Protein AF-A0A9W8P4Q1-F1 (afdb_monomer_lite)

Sequence (173 aa):
MRLTEIVRRSLGIKTDLNGNSTYRHKLEIEQQRMEKKGRFAPLVILKSLQKQLPYKSKPKLMIKQGGSGSDGKRKQNYLQKRAVVLEPEEKRAVALLQQIRALRKDQVQRRKEKKEAGKERKRKEEEKSEERKTEKEREEKKEVMRNVGMGGKRDKRESEAMEGGRRKKRKTG

Radius of gyration: 41.5 Å; chains: 1; bounding box: 122×44×105 Å

Secondary structure (DSSP, 8-state):
---HHHHHHHTTPPPP--TTTSPPPHHHHHHHHHHHTPPPPP----HHHHHHS-GGGS---PPPSSPBPTTSSB---HHHHTPPPPPHHHHHHHHHHHHHHHHHHHHHHHHHHHHHHHHHHHHHHHHHHHHHHHHHHHHHHHHHHHHHHHHHHHHHHHHHHHHTS--------

Organism: NCBI:txid2804962

pLDDT: mean 85.81, std 13.95, range [47.62, 98.25]

Foldseek 3Di:
DDDPVVVCVVVVHDDDDDPVPDDDDPVVVVVVVVVVVDDDDDDDDDPVVLVVDDPVPRDPDDDDAFDQDPVRDGHDDPVRVPDDDDDPVVVVVVVVVVVVVVVVVVVVVVVVVVVVVVVVVVVVVVVVVVVVVVVVVVVVVVVVVVVVVVVVVVVVVVVVVVVPDDPDDDDDD

Structure (mmCIF, N/CA/C/O backbone):
data_AF-A0A9W8P4Q1-F1
#
_entry.id   AF-A0A9W8P4Q1-F1
#
loop_
_atom_site.group_PDB
_atom_site.id
_atom_site.type_symbol
_atom_site.label_atom_id
_atom_site.label_alt_id
_atom_site.label_comp_id
_atom_site.label_asym_id
_atom_site.label_entity_id
_atom_site.label_seq_id
_atom_site.pdbx_PDB_ins_code
_atom_site.Cartn_x
_atom_site.Cartn_y
_atom_site.Cartn_z
_atom_site.occupancy
_atom_site.B_iso_or_equiv
_atom_site.auth_seq_id
_atom_site.auth_comp_id
_atom_site.auth_asym_id
_atom_site.auth_atom_id
_atom_site.pdbx_PDB_model_num
ATOM 1 N N . MET A 1 1 ? -32.499 -16.664 -51.588 1.00 82.94 1 MET A N 1
ATOM 2 C CA . MET A 1 1 ? -32.640 -16.679 -50.110 1.00 82.94 1 MET A CA 1
ATOM 3 C C . MET A 1 1 ? -32.795 -15.250 -49.604 1.00 82.94 1 MET A C 1
ATOM 5 O O . MET A 1 1 ? -32.169 -14.367 -50.173 1.00 82.94 1 MET A O 1
ATOM 9 N N . ARG A 1 2 ? -33.630 -15.008 -48.582 1.00 89.31 2 ARG A N 1
ATOM 10 C CA . ARG A 1 2 ? -33.735 -13.690 -47.918 1.00 89.31 2 ARG A CA 1
ATOM 11 C C . ARG A 1 2 ? -32.653 -13.560 -46.834 1.00 89.31 2 ARG A C 1
ATOM 13 O O . ARG A 1 2 ? -32.225 -14.572 -46.288 1.00 89.31 2 ARG A O 1
ATOM 20 N N . LEU A 1 3 ? -32.243 -12.332 -46.506 1.00 94.62 3 LEU A N 1
ATOM 21 C CA . LEU A 1 3 ? -31.339 -12.046 -45.382 1.00 94.62 3 LEU A CA 1
ATOM 22 C C . LEU A 1 3 ? -31.977 -12.429 -44.040 1.00 94.62 3 LEU A C 1
ATOM 24 O O . LEU A 1 3 ? -33.176 -12.238 -43.829 1.00 94.62 3 LEU A O 1
ATOM 28 N N . THR A 1 4 ? -31.154 -12.911 -43.113 1.00 91.06 4 THR A N 1
ATOM 29 C CA . THR A 1 4 ? -31.569 -13.332 -41.766 1.00 91.06 4 THR A CA 1
ATOM 30 C C . THR A 1 4 ? -32.231 -12.202 -40.981 1.00 91.06 4 THR A C 1
ATOM 32 O O . THR A 1 4 ? -33.216 -12.437 -40.286 1.00 91.06 4 THR A O 1
ATOM 35 N N . GLU A 1 5 ? -31.753 -10.967 -41.136 1.00 90.50 5 GLU A N 1
ATOM 36 C CA . GLU A 1 5 ? -32.345 -9.786 -40.499 1.00 90.50 5 GLU A CA 1
ATOM 37 C C . GLU A 1 5 ? -33.748 -9.472 -41.022 1.00 90.50 5 GLU A C 1
ATOM 39 O O . GLU A 1 5 ? -34.646 -9.175 -40.236 1.00 90.50 5 GLU A O 1
ATOM 44 N N . ILE A 1 6 ? -33.966 -9.596 -42.336 1.00 92.88 6 ILE A N 1
ATOM 45 C CA . ILE A 1 6 ? -35.279 -9.376 -42.961 1.00 92.88 6 ILE A CA 1
ATOM 46 C C . ILE A 1 6 ? -36.269 -10.433 -42.467 1.00 92.88 6 ILE A C 1
ATOM 48 O O . ILE A 1 6 ? -37.395 -10.100 -42.100 1.00 92.88 6 ILE A O 1
ATOM 52 N N . VAL A 1 7 ? -35.835 -11.696 -42.400 1.00 93.19 7 VAL A N 1
ATOM 53 C CA . VAL A 1 7 ? -36.645 -12.804 -41.874 1.00 93.19 7 VAL A CA 1
ATOM 54 C C . VAL A 1 7 ? -36.998 -12.565 -40.403 1.00 93.19 7 VAL A C 1
ATOM 56 O O . VAL A 1 7 ? -38.177 -12.596 -40.053 1.00 93.19 7 VAL A O 1
ATOM 59 N N . ARG A 1 8 ? -36.015 -12.226 -39.558 1.00 93.19 8 ARG A N 1
ATOM 60 C CA . ARG A 1 8 ? -36.229 -11.914 -38.133 1.00 93.19 8 ARG A CA 1
ATOM 61 C C . ARG A 1 8 ? -37.179 -10.739 -37.926 1.00 93.19 8 ARG A C 1
ATOM 63 O O . ARG A 1 8 ? -38.102 -10.853 -37.129 1.00 93.19 8 ARG A O 1
ATOM 70 N N . ARG A 1 9 ? -37.010 -9.649 -38.681 1.00 93.19 9 ARG A N 1
ATOM 71 C CA . ARG A 1 9 ? -37.891 -8.473 -38.616 1.00 93.19 9 ARG A CA 1
ATOM 72 C C . ARG A 1 9 ? -39.324 -8.805 -39.038 1.00 93.19 9 ARG A C 1
ATOM 74 O O . ARG A 1 9 ? -40.249 -8.357 -38.375 1.00 93.19 9 ARG A O 1
ATOM 81 N N . SER A 1 10 ? -39.507 -9.598 -40.100 1.00 93.88 10 SER A N 1
ATOM 82 C CA . SER A 1 10 ? -40.838 -10.008 -40.582 1.00 93.88 10 SER A CA 1
ATOM 83 C C . SER A 1 10 ? -41.570 -10.965 -39.636 1.00 93.88 10 SER A C 1
ATOM 85 O O . SER A 1 10 ? -42.791 -10.917 -39.555 1.00 93.88 10 SER A O 1
ATOM 87 N N . LEU A 1 11 ? -40.825 -11.803 -38.906 1.00 94.44 11 LEU A N 1
ATOM 88 C CA . LEU A 1 11 ? -41.355 -12.758 -37.927 1.00 94.44 11 LEU A CA 1
ATOM 89 C C . LEU A 1 11 ? -41.381 -12.199 -36.492 1.00 94.44 11 LEU A C 1
ATOM 91 O O . LEU A 1 11 ? -41.780 -12.908 -35.574 1.00 94.44 11 LEU A O 1
ATOM 95 N N . GLY A 1 12 ? -40.922 -10.961 -36.272 1.00 92.31 12 GLY A N 1
ATOM 96 C CA . GLY A 1 12 ? -40.850 -10.347 -34.941 1.00 92.31 12 GLY A CA 1
ATOM 97 C C . GLY A 1 12 ? -39.858 -11.013 -33.974 1.00 92.31 12 GLY A C 1
ATOM 98 O O . GLY A 1 12 ? -39.984 -10.851 -32.762 1.00 92.31 12 GLY A O 1
ATOM 99 N N . ILE A 1 13 ? -38.873 -11.762 -34.477 1.00 92.81 13 ILE A N 1
ATOM 100 C CA . ILE A 1 13 ? -37.909 -12.513 -33.657 1.00 92.81 13 ILE A CA 1
ATOM 101 C C . ILE A 1 13 ? -36.719 -11.610 -33.305 1.00 92.81 13 ILE A C 1
ATOM 103 O O . ILE A 1 13 ? -36.057 -11.063 -34.191 1.00 92.81 13 ILE A O 1
ATOM 107 N N . LYS A 1 14 ? -36.417 -11.471 -32.009 1.00 90.38 14 LYS A N 1
ATOM 108 C CA . LYS A 1 14 ? -35.262 -10.698 -31.521 1.00 90.38 14 LYS A CA 1
ATOM 109 C C . LYS A 1 14 ? -33.947 -11.431 -31.808 1.00 90.38 14 LYS A C 1
ATOM 111 O O . LYS A 1 14 ? -33.907 -12.650 -31.918 1.00 90.38 14 LYS A O 1
ATOM 116 N N . THR A 1 15 ? -32.855 -10.684 -31.941 1.00 89.94 15 THR A N 1
ATOM 117 C CA . THR A 1 15 ? -31.518 -11.274 -32.031 1.00 89.94 15 THR A CA 1
ATOM 118 C C . THR A 1 15 ? -31.075 -11.822 -30.675 1.00 89.94 15 THR A C 1
ATOM 120 O O . THR A 1 15 ? -31.059 -11.100 -29.675 1.00 89.94 15 THR A O 1
ATOM 123 N N . ASP A 1 16 ? -30.690 -13.096 -30.645 1.00 87.50 16 ASP A N 1
ATOM 124 C CA . ASP A 1 16 ? -30.147 -13.720 -29.442 1.00 87.50 16 ASP A CA 1
ATOM 125 C C . ASP A 1 16 ? -28.766 -13.131 -29.136 1.00 87.50 16 ASP A C 1
ATOM 127 O O . ASP A 1 16 ? -27.832 -13.229 -29.935 1.00 87.50 16 ASP A O 1
ATOM 131 N N . LEU A 1 17 ? -28.641 -12.494 -27.974 1.00 89.06 17 LEU A N 1
ATOM 132 C CA . LEU A 1 17 ? -27.389 -11.958 -27.453 1.00 89.06 17 LEU A CA 1
ATOM 133 C C . LEU A 1 17 ? -27.132 -12.590 -26.090 1.00 89.06 17 LEU A C 1
ATOM 135 O O . LEU A 1 17 ? -27.932 -12.452 -25.166 1.00 89.06 17 LEU A O 1
ATOM 139 N N . ASN A 1 18 ? -26.000 -13.277 -25.955 1.00 91.12 18 ASN A N 1
ATOM 140 C CA . ASN A 1 18 ? -25.579 -13.822 -24.673 1.00 91.12 18 ASN A CA 1
ATOM 141 C C . ASN A 1 18 ? -25.105 -12.678 -23.764 1.00 91.12 18 ASN A C 1
ATOM 143 O O . ASN A 1 18 ? -24.187 -11.937 -24.117 1.00 91.12 18 ASN A O 1
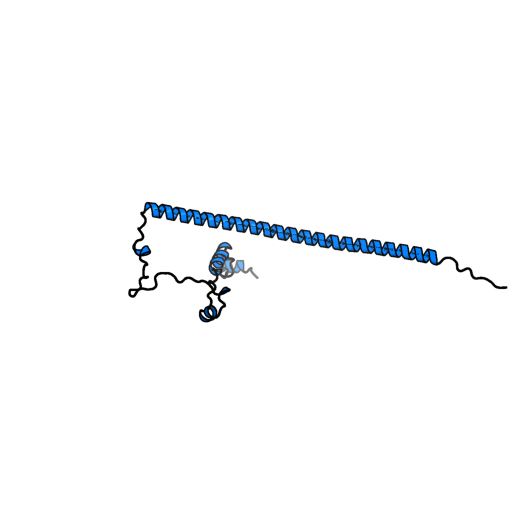ATOM 147 N N . GLY A 1 19 ? -25.691 -12.557 -22.570 1.00 85.31 19 GLY A N 1
ATOM 148 C CA . GLY A 1 19 ? -25.330 -11.516 -21.601 1.00 85.31 19 GLY A CA 1
ATOM 149 C C . GLY A 1 19 ? -23.859 -11.547 -21.167 1.00 85.31 19 GLY A C 1
ATOM 150 O O . GLY A 1 19 ? -23.309 -10.512 -20.801 1.00 85.31 19 GLY A O 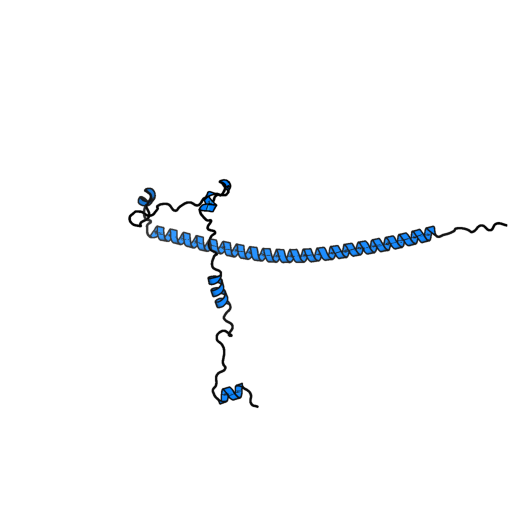1
ATOM 151 N N . ASN A 1 20 ? -23.194 -12.705 -21.264 1.00 84.38 20 ASN A N 1
ATOM 152 C CA . ASN A 1 20 ? -21.764 -12.845 -20.970 1.00 84.38 20 ASN A CA 1
ATOM 153 C C . ASN A 1 20 ? -20.847 -12.473 -22.150 1.00 84.38 20 ASN A C 1
ATOM 155 O O . ASN A 1 20 ? -19.640 -12.351 -21.956 1.00 84.38 20 ASN A O 1
ATOM 159 N N . SER A 1 21 ? -21.391 -12.307 -23.358 1.00 86.31 21 SER A N 1
ATOM 160 C CA . SER A 1 21 ? -20.623 -11.934 -24.554 1.00 86.31 21 SER A CA 1
ATOM 161 C C . SER A 1 21 ? -20.475 -10.422 -24.717 1.00 86.31 21 SER A C 1
ATOM 163 O O . SER A 1 21 ? -19.566 -9.967 -25.407 1.00 86.31 21 SER A O 1
ATOM 165 N N . THR A 1 22 ? -21.337 -9.630 -24.079 1.00 89.19 22 THR A N 1
ATOM 166 C CA . THR A 1 22 ? -21.249 -8.170 -24.119 1.00 89.19 22 THR A CA 1
ATOM 167 C C . THR A 1 22 ? -20.067 -7.691 -23.279 1.00 89.19 22 THR A C 1
ATOM 169 O O . THR A 1 22 ? -19.956 -8.023 -22.096 1.00 89.19 22 THR A O 1
ATOM 172 N N . TYR A 1 23 ? -19.188 -6.878 -23.872 1.00 87.81 23 TYR A N 1
ATOM 173 C CA . TYR A 1 23 ? -18.110 -6.236 -23.124 1.00 87.81 23 TYR A CA 1
ATOM 174 C C . TYR A 1 23 ? -18.685 -5.405 -21.977 1.00 87.81 23 TYR A C 1
ATOM 176 O O . TYR A 1 23 ? -19.517 -4.522 -22.183 1.00 87.81 23 TYR A O 1
ATOM 184 N N . ARG A 1 24 ? -18.212 -5.677 -20.761 1.00 87.38 24 ARG A N 1
ATOM 185 C CA . ARG A 1 24 ? -18.535 -4.856 -19.594 1.00 87.38 24 ARG A CA 1
ATOM 186 C C . ARG A 1 24 ? -17.664 -3.615 -19.552 1.00 87.38 24 ARG A C 1
ATOM 188 O O . ARG A 1 24 ? -16.557 -3.585 -20.095 1.00 87.38 24 ARG A O 1
ATOM 195 N N . HIS A 1 25 ? -18.153 -2.599 -18.853 1.00 88.50 25 HIS A N 1
ATOM 196 C CA . HIS A 1 25 ? -17.401 -1.373 -18.676 1.00 88.50 25 HIS A CA 1
ATOM 197 C C . HIS A 1 25 ? -16.076 -1.651 -17.950 1.00 88.50 25 HIS A C 1
ATOM 199 O O . HIS A 1 25 ? -16.035 -2.364 -16.945 1.00 88.50 25 HIS A O 1
ATOM 205 N N . LYS A 1 26 ? -14.977 -1.058 -18.433 1.00 84.94 26 LYS A N 1
ATOM 206 C CA . LYS A 1 26 ? -13.629 -1.293 -17.889 1.00 84.94 26 LYS A CA 1
ATOM 207 C C . LYS A 1 26 ? -13.552 -1.033 -16.380 1.00 84.94 26 LYS A C 1
ATOM 209 O O . LYS A 1 26 ? -12.929 -1.816 -15.670 1.00 84.94 26 LYS A O 1
ATOM 214 N N . LEU A 1 27 ? -14.224 0.016 -15.892 1.00 82.06 27 LEU A N 1
ATOM 215 C CA . LEU A 1 27 ? -14.252 0.337 -14.459 1.00 82.06 27 LEU A CA 1
ATOM 216 C C . LEU A 1 27 ? -14.911 -0.765 -13.620 1.00 82.06 27 LEU A C 1
ATOM 218 O O . LEU A 1 27 ? -14.438 -1.035 -12.525 1.00 82.06 27 LEU A O 1
ATOM 222 N N . GLU A 1 28 ? -15.955 -1.426 -14.127 1.00 83.38 28 GLU A N 1
ATOM 223 C CA . GLU A 1 28 ? -16.637 -2.513 -13.409 1.00 83.38 28 GLU A CA 1
ATOM 224 C C . GLU A 1 28 ? -15.707 -3.728 -13.270 1.00 83.38 28 GLU A C 1
ATOM 226 O O . GLU A 1 28 ? -15.553 -4.295 -12.189 1.00 83.38 28 GLU A O 1
ATOM 231 N N . ILE A 1 29 ? -15.005 -4.079 -14.352 1.00 83.38 29 ILE A N 1
ATOM 232 C CA . ILE A 1 29 ? -14.016 -5.164 -14.355 1.00 83.38 29 ILE A CA 1
ATOM 233 C C . ILE A 1 29 ? -12.850 -4.834 -13.414 1.00 83.38 29 ILE A C 1
ATOM 235 O O . ILE A 1 29 ? -12.370 -5.707 -12.690 1.00 83.38 29 ILE A O 1
ATOM 239 N N . GLU A 1 30 ? -12.368 -3.590 -13.422 1.00 81.56 30 GLU A N 1
ATOM 240 C CA . GLU A 1 30 ? -11.282 -3.147 -12.547 1.00 81.56 30 GLU A CA 1
ATOM 241 C C . GLU A 1 30 ? -11.701 -3.127 -11.077 1.00 81.56 30 GLU A C 1
ATOM 243 O O . GLU A 1 30 ? -10.944 -3.628 -10.254 1.00 81.56 30 GLU A O 1
ATOM 248 N N . GLN A 1 31 ? -12.900 -2.650 -10.739 1.00 78.19 31 GLN A N 1
ATOM 249 C CA . GLN A 1 31 ? -13.431 -2.697 -9.372 1.00 78.19 31 GLN A CA 1
ATOM 250 C C . GLN A 1 31 ? -13.535 -4.137 -8.867 1.00 78.19 31 GLN A C 1
ATOM 252 O O . GLN A 1 31 ? -12.931 -4.469 -7.847 1.00 78.19 31 GLN A O 1
ATOM 257 N N . GLN A 1 32 ? -14.160 -5.027 -9.645 1.00 77.44 32 GLN A N 1
ATOM 258 C CA . GLN A 1 32 ? -14.239 -6.452 -9.311 1.00 77.44 32 GLN A CA 1
ATOM 259 C C . GLN A 1 32 ? -12.848 -7.086 -9.169 1.00 77.44 32 GLN A C 1
ATOM 261 O O . GLN A 1 32 ? -12.630 -7.945 -8.316 1.00 77.44 32 GLN A O 1
ATOM 266 N N . ARG A 1 33 ? -11.874 -6.685 -9.998 1.00 75.12 33 ARG A N 1
ATOM 267 C CA . ARG A 1 33 ? -10.486 -7.154 -9.879 1.00 75.12 33 ARG A CA 1
ATOM 268 C C . ARG A 1 33 ? -9.785 -6.586 -8.656 1.00 75.12 33 ARG A C 1
ATOM 270 O O . ARG A 1 33 ? -8.981 -7.306 -8.087 1.00 75.12 33 ARG A O 1
ATOM 277 N N . MET A 1 34 ? -10.029 -5.341 -8.266 1.00 69.38 34 MET A N 1
ATOM 278 C CA . MET A 1 34 ? -9.406 -4.720 -7.093 1.00 69.38 34 MET A CA 1
ATOM 279 C C . MET A 1 34 ? -9.954 -5.312 -5.795 1.00 69.38 34 MET A C 1
ATOM 281 O O . MET A 1 34 ? -9.178 -5.586 -4.884 1.00 69.38 34 MET A O 1
ATOM 285 N N . GLU A 1 35 ? -11.255 -5.598 -5.746 1.00 67.00 35 GLU A N 1
ATOM 286 C CA . GLU A 1 35 ? -11.877 -6.358 -4.657 1.00 67.00 35 GLU A CA 1
ATOM 287 C C . GLU A 1 35 ? -11.274 -7.767 -4.542 1.00 67.00 35 GLU A C 1
ATOM 289 O O . GLU A 1 35 ? -10.946 -8.219 -3.446 1.00 67.00 35 GLU A O 1
ATOM 294 N N . LYS A 1 36 ? -11.054 -8.440 -5.682 1.00 64.69 36 LYS A N 1
ATOM 295 C CA . LYS A 1 36 ? -10.462 -9.790 -5.743 1.00 64.69 36 LYS A CA 1
ATOM 296 C C . LYS A 1 36 ? -8.949 -9.817 -5.512 1.00 64.69 36 LYS A C 1
ATOM 298 O O . LYS A 1 36 ? -8.451 -10.754 -4.899 1.00 64.69 36 LYS A O 1
ATOM 303 N N . LYS A 1 37 ? -8.208 -8.789 -5.939 1.00 60.94 37 LYS A N 1
ATOM 304 C CA . LYS A 1 37 ? -6.782 -8.556 -5.624 1.00 60.94 37 LYS A CA 1
ATOM 305 C C . LYS A 1 37 ? -6.611 -8.050 -4.186 1.00 60.94 37 LYS A C 1
ATOM 307 O O . LYS A 1 37 ? -5.751 -7.211 -3.913 1.00 60.94 37 LYS A O 1
ATOM 312 N N . GLY A 1 38 ? -7.455 -8.539 -3.279 1.00 68.62 38 GLY A N 1
ATOM 313 C CA . GLY A 1 38 ? -7.421 -8.219 -1.866 1.00 68.62 38 GLY A CA 1
ATOM 314 C C . GLY A 1 38 ? -6.015 -8.380 -1.296 1.00 68.62 38 GLY A C 1
ATOM 315 O O . GLY A 1 38 ? -5.163 -9.098 -1.823 1.00 68.62 38 GLY A O 1
ATOM 316 N N . ARG A 1 39 ? -5.754 -7.667 -0.203 1.00 80.50 39 ARG A N 1
ATOM 317 C CA . ARG A 1 39 ? -4.466 -7.747 0.491 1.00 80.50 39 ARG A CA 1
ATOM 318 C C . ARG A 1 39 ? -4.206 -9.206 0.860 1.00 80.50 39 ARG A C 1
ATOM 320 O O . ARG A 1 39 ? -5.075 -9.844 1.453 1.00 80.50 39 ARG A O 1
ATOM 327 N N . PHE A 1 40 ? -3.020 -9.712 0.534 1.00 87.94 40 PHE A N 1
ATOM 328 C CA . PHE A 1 40 ? -2.618 -11.043 0.976 1.00 87.94 40 PHE A CA 1
ATOM 329 C C . PHE A 1 40 ? -2.682 -11.129 2.501 1.00 87.94 40 PHE A C 1
ATOM 331 O O . PHE A 1 40 ? -2.399 -10.151 3.205 1.00 87.94 40 PHE A O 1
ATOM 338 N N . ALA A 1 41 ? -3.059 -12.303 3.006 1.00 90.38 41 ALA A N 1
ATOM 339 C CA . ALA A 1 41 ? -3.007 -12.567 4.433 1.00 90.38 41 ALA A CA 1
ATOM 340 C C . ALA A 1 41 ? -1.575 -12.319 4.952 1.00 90.38 41 ALA A C 1
ATOM 342 O O . ALA A 1 41 ? -0.604 -12.619 4.249 1.00 90.38 41 ALA A O 1
ATOM 343 N N . PRO A 1 42 ? -1.416 -11.755 6.161 1.00 90.94 42 PRO A N 1
ATOM 344 C CA . PRO A 1 42 ? -0.095 -11.574 6.743 1.00 90.94 42 PRO A CA 1
ATOM 345 C C . PRO A 1 42 ? 0.580 -12.931 6.967 1.00 90.94 42 PRO A C 1
ATOM 347 O O . PRO A 1 42 ? -0.083 -13.935 7.227 1.00 90.94 42 PRO A O 1
ATOM 350 N N . LEU A 1 43 ? 1.912 -12.953 6.919 1.00 92.56 43 LEU A N 1
ATOM 351 C CA . LEU A 1 43 ? 2.684 -14.161 7.193 1.00 92.56 43 LEU A CA 1
ATOM 352 C C . LEU A 1 43 ? 2.536 -14.568 8.668 1.00 92.56 43 LEU A C 1
ATOM 354 O O . LEU A 1 43 ? 2.999 -13.858 9.563 1.00 92.56 43 LEU A O 1
ATOM 358 N N . VAL A 1 44 ? 1.923 -15.726 8.917 1.00 93.12 44 VAL A N 1
ATOM 359 C CA . VAL A 1 44 ? 1.786 -16.317 10.255 1.00 93.12 44 VAL A CA 1
ATOM 360 C C . VAL A 1 44 ? 2.693 -17.536 10.354 1.00 93.12 44 VAL A C 1
ATOM 362 O O . VAL A 1 44 ? 2.473 -18.549 9.698 1.00 93.12 44 VAL A O 1
ATOM 365 N N . ILE A 1 45 ? 3.722 -17.436 11.192 1.00 92.88 45 ILE A N 1
ATOM 366 C CA . ILE A 1 45 ? 4.659 -18.533 11.440 1.00 92.88 45 ILE A CA 1
ATOM 367 C C . ILE A 1 45 ? 4.063 -19.462 12.501 1.00 92.88 45 ILE A C 1
ATOM 369 O O . ILE A 1 45 ? 3.553 -19.006 13.528 1.00 92.88 45 ILE A O 1
ATOM 373 N N . LEU A 1 46 ? 4.149 -20.774 12.273 1.00 95.50 46 LEU A N 1
ATOM 374 C CA . LEU A 1 46 ? 3.713 -21.775 13.245 1.00 95.50 46 LEU A CA 1
ATOM 375 C C . LEU A 1 46 ? 4.492 -21.641 14.562 1.00 95.50 46 LEU A C 1
ATOM 377 O O . LEU A 1 46 ? 5.706 -21.434 14.575 1.00 95.50 46 LEU A O 1
ATOM 381 N N . LYS A 1 47 ? 3.799 -21.814 15.693 1.00 92.94 47 LYS A N 1
ATOM 382 C CA . LYS A 1 47 ? 4.389 -21.644 17.034 1.00 92.94 47 LYS A CA 1
ATOM 383 C C . LYS A 1 47 ? 5.527 -22.629 17.319 1.00 92.94 47 LYS A C 1
ATOM 385 O O . LYS A 1 47 ? 6.440 -22.285 18.064 1.00 92.94 47 LYS A O 1
ATOM 390 N N . SER A 1 48 ? 5.470 -23.840 16.760 1.00 95.38 4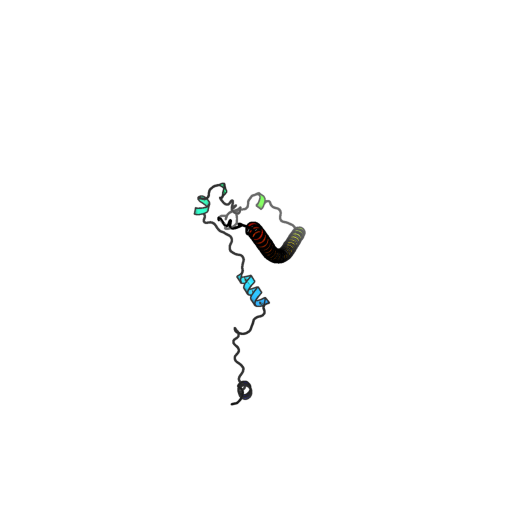8 SER A N 1
ATOM 391 C CA . SER A 1 48 ? 6.538 -24.845 16.859 1.00 95.38 48 SER A CA 1
ATOM 392 C C . SER A 1 48 ? 7.824 -24.340 16.206 1.00 95.38 48 SER A C 1
ATOM 394 O O . SER A 1 48 ? 8.854 -24.251 16.871 1.00 95.38 48 SER A O 1
ATOM 396 N N . LEU A 1 49 ? 7.724 -23.886 14.956 1.00 94.75 49 LEU A N 1
ATOM 397 C CA . LEU A 1 49 ? 8.832 -23.307 14.199 1.00 94.75 49 LEU A CA 1
ATOM 398 C C . LEU A 1 49 ? 9.377 -22.055 14.898 1.00 94.75 49 LEU A C 1
ATOM 400 O O . LEU A 1 49 ? 10.577 -21.931 15.115 1.00 94.75 49 LEU A O 1
ATOM 404 N N . GLN A 1 50 ? 8.494 -21.160 15.354 1.00 94.56 50 GLN A N 1
ATOM 405 C CA . GLN A 1 50 ? 8.889 -19.936 16.057 1.00 94.56 50 GLN A CA 1
ATOM 406 C C . GLN A 1 50 ? 9.713 -20.209 17.329 1.00 94.56 50 GLN A C 1
ATOM 408 O O . GLN A 1 50 ? 10.555 -19.393 17.708 1.00 94.56 50 GLN A O 1
ATOM 413 N N . LYS A 1 51 ? 9.465 -21.331 18.018 1.00 93.31 51 LYS A N 1
ATOM 414 C CA . LYS A 1 51 ? 10.220 -21.727 19.216 1.00 93.31 51 LYS A CA 1
ATOM 415 C C . LYS A 1 51 ? 11.618 -22.244 18.881 1.00 93.31 51 LYS A C 1
ATOM 417 O O . LYS A 1 51 ? 12.526 -21.968 19.655 1.00 93.31 51 LYS A O 1
ATOM 422 N N . GLN A 1 52 ? 11.765 -22.954 17.764 1.00 95.75 52 GLN A N 1
ATOM 423 C CA . GLN A 1 52 ? 13.029 -23.544 17.310 1.00 95.75 52 GLN A CA 1
ATOM 424 C C . GLN A 1 52 ? 13.976 -22.524 16.657 1.00 95.75 52 GLN A C 1
ATOM 426 O O . GLN A 1 52 ? 15.175 -22.773 16.570 1.00 95.75 52 GLN A O 1
ATOM 431 N N . LEU A 1 53 ? 13.459 -21.373 16.208 1.00 94.94 53 LEU A N 1
ATOM 432 C CA . LEU A 1 53 ? 14.277 -20.321 15.601 1.00 94.94 53 LEU A CA 1
ATOM 433 C C . LEU A 1 53 ? 15.343 -19.770 16.571 1.00 94.94 53 LEU A C 1
ATOM 435 O O . LEU A 1 53 ? 15.035 -19.508 17.740 1.00 94.94 53 LEU A O 1
ATOM 439 N N . PRO A 1 54 ? 16.568 -19.488 16.086 1.00 97.19 54 PRO A N 1
ATOM 440 C CA . PRO A 1 54 ? 17.616 -18.890 16.903 1.00 97.19 54 PRO A CA 1
ATOM 441 C C . PRO A 1 54 ? 17.229 -17.479 17.361 1.00 97.19 54 PRO A C 1
ATOM 443 O O . PRO A 1 54 ? 16.539 -16.748 16.642 1.00 97.19 54 PRO A O 1
ATOM 446 N N . TYR A 1 55 ? 17.729 -17.071 18.536 1.00 94.44 55 TYR A N 1
ATOM 447 C CA . TYR A 1 55 ? 17.327 -15.844 19.246 1.00 94.44 55 TYR A CA 1
ATOM 448 C C . TYR A 1 55 ? 17.276 -14.597 18.352 1.00 94.44 55 TYR A C 1
ATOM 450 O O . TYR A 1 55 ? 16.289 -13.864 18.366 1.00 94.44 55 TYR A O 1
ATOM 458 N N . LYS A 1 56 ? 18.303 -14.392 17.516 1.00 96.06 56 LYS A N 1
ATOM 459 C CA . LYS A 1 56 ? 18.409 -13.241 16.603 1.00 96.06 56 LYS A CA 1
ATOM 460 C C . LYS A 1 56 ? 17.277 -13.176 15.568 1.00 96.06 56 LYS A C 1
ATOM 462 O O . LYS A 1 56 ? 16.847 -12.087 15.208 1.00 96.06 56 LYS A O 1
ATOM 467 N N . SER A 1 57 ? 16.810 -14.329 15.094 1.00 94.88 57 SER A N 1
ATOM 468 C CA . SER A 1 57 ? 15.784 -14.442 14.044 1.00 94.88 57 SER A CA 1
ATOM 469 C C . SER A 1 57 ? 14.357 -14.571 14.584 1.00 94.88 57 SER A C 1
ATOM 471 O O . SER A 1 57 ? 13.391 -14.472 13.828 1.00 94.88 57 SER A O 1
ATOM 473 N N . LYS A 1 58 ? 14.202 -14.803 15.892 1.00 93.94 58 LYS A N 1
ATOM 474 C CA . LYS A 1 58 ? 12.901 -15.044 16.510 1.00 93.94 58 LYS A CA 1
ATOM 475 C C . LYS A 1 58 ? 12.039 -13.772 16.459 1.00 93.94 58 LYS A C 1
ATOM 477 O O . LYS A 1 58 ? 12.463 -12.725 16.957 1.00 93.94 58 LYS A O 1
ATOM 482 N N . PRO A 1 59 ? 10.812 -13.831 15.910 1.00 93.81 59 PRO A N 1
ATOM 483 C CA . PRO A 1 59 ? 9.978 -12.645 15.773 1.00 93.81 59 PRO A CA 1
ATOM 484 C C . PRO A 1 59 ? 9.475 -12.167 17.142 1.00 93.81 59 PRO A C 1
ATOM 486 O O . PRO A 1 59 ? 8.945 -12.946 17.941 1.00 93.81 59 PRO A O 1
ATOM 489 N N . LYS A 1 60 ? 9.619 -10.861 17.394 1.00 92.25 60 LYS A N 1
ATOM 490 C CA . LYS A 1 60 ? 9.256 -10.178 18.648 1.00 92.25 60 LYS A CA 1
ATOM 491 C C . LYS A 1 60 ? 7.795 -9.723 18.631 1.00 92.25 60 LYS A C 1
ATOM 493 O O . LYS A 1 60 ? 7.495 -8.533 18.653 1.00 92.25 60 LYS A O 1
ATOM 498 N N . LEU A 1 61 ? 6.876 -10.680 18.537 1.00 89.75 61 LEU A N 1
ATOM 499 C CA . LEU A 1 61 ? 5.442 -10.394 18.533 1.00 89.75 61 LEU A CA 1
ATOM 500 C C . LEU A 1 61 ? 4.952 -10.159 19.967 1.00 89.75 61 LEU A C 1
ATOM 502 O O . LEU A 1 61 ? 4.992 -11.067 20.796 1.00 89.75 61 LEU A O 1
ATOM 506 N N . MET A 1 62 ? 4.484 -8.945 20.257 1.00 88.12 62 MET A N 1
ATOM 507 C CA . MET A 1 62 ? 3.870 -8.628 21.546 1.00 88.12 62 MET A CA 1
ATOM 508 C C . MET A 1 62 ? 2.435 -9.152 21.594 1.00 88.12 62 MET A C 1
ATOM 510 O O . MET A 1 62 ? 1.647 -8.943 20.671 1.00 88.12 62 MET A O 1
ATOM 514 N N . ILE A 1 63 ? 2.080 -9.809 22.697 1.00 84.81 63 ILE A N 1
ATOM 515 C CA . ILE A 1 63 ? 0.699 -10.212 22.958 1.00 84.81 63 ILE A CA 1
ATOM 516 C C . ILE A 1 63 ? -0.085 -8.965 23.373 1.00 84.81 63 ILE A C 1
ATOM 518 O O . ILE A 1 63 ? 0.404 -8.130 24.138 1.00 84.81 63 ILE A O 1
ATOM 522 N N . LYS A 1 64 ? -1.315 -8.832 22.873 1.00 84.75 64 LYS A N 1
ATOM 523 C CA . LYS A 1 64 ? -2.218 -7.753 23.275 1.00 84.75 64 LYS A CA 1
ATOM 524 C C . LYS A 1 64 ? -2.429 -7.781 24.792 1.00 84.75 64 LYS A C 1
ATOM 526 O O . LYS A 1 64 ? -2.827 -8.804 25.344 1.00 84.75 64 LYS A O 1
ATOM 531 N N . GLN A 1 65 ? -2.185 -6.651 25.449 1.00 83.69 65 GLN A N 1
ATOM 532 C CA . GLN A 1 65 ? -2.362 -6.518 26.893 1.00 83.69 65 GLN A CA 1
ATOM 533 C C . GLN A 1 65 ? -3.843 -6.641 27.288 1.00 83.69 65 GLN A C 1
ATOM 535 O O . GLN A 1 65 ? -4.729 -6.176 26.566 1.00 83.69 65 GLN A O 1
ATOM 540 N N . GLY A 1 66 ? -4.090 -7.261 28.447 1.00 72.00 66 GLY A N 1
ATOM 541 C CA . GLY A 1 66 ? -5.419 -7.379 29.048 1.00 72.00 66 GLY A CA 1
ATOM 542 C C . GLY A 1 66 ? -6.247 -8.565 28.558 1.00 72.00 66 GLY A C 1
ATOM 543 O O . GLY A 1 66 ? -7.316 -8.361 27.992 1.00 72.00 66 GLY A O 1
ATOM 544 N N . GLY A 1 67 ? -5.753 -9.797 28.758 1.00 73.19 67 GLY A N 1
ATOM 545 C CA . GLY A 1 67 ? -6.420 -11.050 28.356 1.00 73.19 67 GLY A CA 1
ATOM 546 C C . GLY A 1 67 ? -7.895 -11.162 28.784 1.00 73.19 67 GLY A C 1
ATOM 547 O O . GLY A 1 67 ? -8.402 -10.318 29.522 1.00 73.19 67 GLY A O 1
ATOM 548 N N . SER A 1 68 ? -8.610 -12.194 28.325 1.00 69.25 68 SER A N 1
ATOM 549 C CA . SER A 1 68 ? -10.014 -12.396 28.710 1.00 69.25 68 SER A CA 1
ATOM 550 C C . SER A 1 68 ? -10.132 -12.587 30.225 1.00 69.25 68 SER A C 1
ATOM 552 O O . SER A 1 68 ? -9.507 -13.470 30.813 1.00 69.25 68 SER A O 1
ATOM 554 N N . GLY A 1 69 ? -10.894 -11.714 30.873 1.00 68.19 69 GLY A N 1
ATOM 555 C CA . GLY A 1 69 ? -11.392 -11.925 32.224 1.00 68.19 69 GLY A CA 1
ATOM 556 C C . GLY A 1 69 ? -12.383 -13.086 32.258 1.00 68.19 69 GLY A C 1
ATOM 557 O O . GLY A 1 69 ? -12.840 -13.538 31.208 1.00 68.19 69 GLY A O 1
ATOM 558 N N . SER A 1 70 ? -12.712 -13.543 33.467 1.00 68.75 70 SER A N 1
ATOM 559 C CA . SER A 1 70 ? -13.763 -14.542 33.716 1.00 68.75 70 SER A CA 1
ATOM 560 C C . SER A 1 70 ? -15.077 -14.175 33.023 1.00 68.75 70 SER A C 1
ATOM 562 O O . SER A 1 70 ? -15.740 -15.033 32.460 1.00 68.75 70 SER A O 1
ATOM 564 N N . ASP A 1 71 ? -15.385 -12.879 32.968 1.00 74.38 71 ASP A N 1
ATOM 565 C CA . ASP A 1 71 ? -16.662 -12.344 32.484 1.00 74.38 71 ASP A CA 1
ATOM 566 C C . ASP A 1 71 ? -16.650 -12.056 30.968 1.00 74.38 71 ASP A C 1
ATOM 568 O O . ASP A 1 71 ? -17.418 -11.237 30.465 1.00 74.38 71 ASP A O 1
ATOM 572 N N . GLY A 1 72 ? -15.681 -12.613 30.229 1.00 72.75 72 GLY A N 1
ATOM 573 C CA . GLY A 1 72 ? -15.479 -12.374 28.791 1.00 72.75 72 GLY A CA 1
ATOM 574 C C . GLY A 1 72 ? -14.915 -10.989 28.431 1.00 72.75 72 GLY A C 1
ATOM 575 O O . GLY A 1 72 ? -14.474 -10.766 27.301 1.00 72.75 72 GLY A O 1
ATOM 576 N N . LYS A 1 73 ? -14.855 -10.050 29.383 1.00 76.56 73 LYS A N 1
ATOM 577 C CA . LYS A 1 73 ? -14.284 -8.705 29.194 1.00 76.56 73 LYS A CA 1
ATOM 578 C C . LYS A 1 73 ? -12.762 -8.722 29.329 1.00 76.56 73 LYS A C 1
ATOM 580 O O . LYS A 1 73 ? -12.208 -9.434 30.157 1.00 76.56 73 LYS A O 1
ATOM 585 N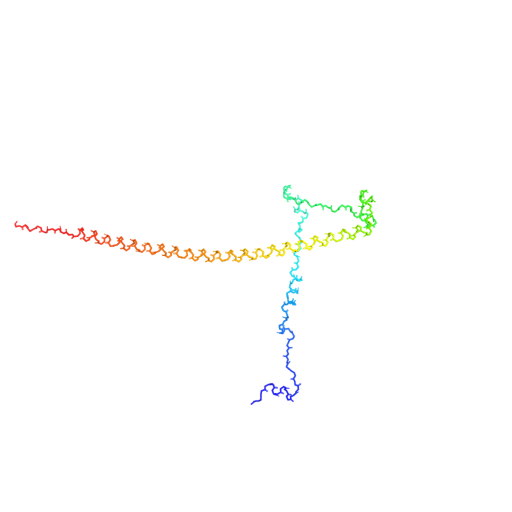 N . ARG A 1 74 ? -12.057 -7.901 28.546 1.00 80.44 74 ARG A N 1
ATOM 586 C CA . ARG A 1 74 ? -10.592 -7.753 28.651 1.00 80.44 74 ARG A CA 1
ATOM 587 C C . ARG A 1 74 ? -10.189 -7.187 30.013 1.00 80.44 74 ARG A C 1
ATOM 589 O O . ARG A 1 74 ? -10.698 -6.132 30.397 1.00 80.44 74 ARG A O 1
ATOM 596 N N . LYS A 1 75 ? -9.241 -7.836 30.697 1.00 83.69 75 LYS A N 1
ATOM 597 C CA . LYS A 1 75 ? -8.671 -7.357 31.967 1.00 83.69 75 LYS A CA 1
ATOM 598 C C . LYS A 1 75 ? -7.976 -6.010 31.743 1.00 83.69 75 LYS A C 1
ATOM 600 O O . LYS A 1 75 ? -6.979 -5.945 31.036 1.00 83.69 75 LYS A O 1
ATOM 605 N N . GLN A 1 76 ? -8.499 -4.937 32.330 1.00 85.81 76 GLN A N 1
ATOM 606 C CA . GLN A 1 76 ? -7.916 -3.597 32.192 1.00 85.81 76 GLN A CA 1
ATOM 607 C C . GLN A 1 76 ? -6.785 -3.386 33.204 1.00 85.81 76 GLN A C 1
ATOM 609 O O . GLN A 1 76 ? -6.951 -3.688 34.389 1.00 85.81 76 GLN A O 1
ATOM 614 N N . ASN A 1 77 ? -5.659 -2.832 32.751 1.00 88.44 77 ASN A N 1
ATOM 615 C CA . ASN A 1 77 ? -4.584 -2.361 33.623 1.00 88.44 77 ASN A CA 1
ATOM 616 C C . ASN A 1 77 ? -5.063 -1.154 34.454 1.00 88.44 77 ASN A C 1
ATOM 618 O O . ASN A 1 77 ? -5.960 -0.418 34.046 1.00 88.44 77 ASN A O 1
ATOM 622 N N . TYR A 1 78 ? -4.445 -0.916 35.606 1.00 90.69 78 TYR A N 1
ATOM 623 C CA . TYR A 1 78 ? -4.760 0.196 36.496 1.00 90.69 78 TYR A CA 1
ATOM 624 C C . TYR A 1 78 ? -4.723 1.557 35.789 1.00 90.69 78 TYR A C 1
ATOM 626 O O . TYR A 1 78 ? -5.659 2.343 35.914 1.00 90.69 78 TYR A O 1
ATOM 634 N N . LEU A 1 79 ? -3.702 1.789 34.959 1.00 91.50 79 LEU A N 1
ATOM 635 C CA . LEU A 1 79 ? -3.591 3.011 34.155 1.00 91.50 79 LEU A CA 1
ATOM 636 C C . LEU A 1 79 ? -4.737 3.163 33.143 1.00 91.50 79 LEU A C 1
ATOM 638 O O . LEU A 1 79 ? -5.168 4.276 32.878 1.00 91.50 79 LEU A O 1
ATOM 642 N N . GLN A 1 80 ? -5.266 2.057 32.607 1.00 90.31 80 GLN A N 1
ATOM 643 C CA . GLN A 1 80 ? -6.410 2.091 31.687 1.00 90.31 80 GLN A CA 1
ATOM 644 C C . GLN A 1 80 ? -7.709 2.414 32.428 1.00 90.31 80 GLN A C 1
ATOM 646 O O . GLN A 1 80 ? -8.524 3.172 31.918 1.00 90.31 80 GLN A O 1
ATOM 651 N N . LYS A 1 81 ? -7.888 1.875 33.642 1.00 89.44 81 LYS A N 1
ATOM 652 C CA . LYS A 1 81 ? -9.051 2.179 34.493 1.00 89.44 81 LYS A CA 1
ATOM 653 C C . LYS A 1 81 ? -9.090 3.646 34.924 1.00 89.44 81 LYS A C 1
ATOM 655 O O . LYS A 1 81 ? -10.169 4.190 35.105 1.00 89.44 81 LYS A O 1
ATOM 660 N N . ARG A 1 82 ? -7.917 4.257 35.112 1.00 93.06 82 ARG A N 1
ATOM 661 C CA . ARG A 1 82 ? -7.759 5.655 35.538 1.00 93.06 82 ARG A CA 1
ATOM 662 C C . ARG A 1 82 ? -7.669 6.656 34.388 1.00 93.06 82 ARG A C 1
ATOM 664 O O . ARG A 1 82 ? -7.505 7.844 34.644 1.00 93.06 82 ARG A O 1
ATOM 671 N N . ALA A 1 83 ? -7.735 6.200 33.141 1.00 93.06 83 ALA A N 1
ATOM 672 C CA . ALA A 1 83 ? -7.714 7.102 32.002 1.00 93.06 83 ALA A CA 1
ATOM 673 C C . ALA A 1 83 ? -8.985 7.966 31.992 1.00 93.06 83 ALA A C 1
ATOM 675 O O . ALA A 1 83 ? -10.096 7.450 32.112 1.00 93.06 83 ALA A O 1
ATOM 676 N N . VAL A 1 84 ? -8.810 9.277 31.838 1.00 93.44 84 VAL A N 1
ATOM 677 C CA . VAL A 1 84 ? -9.915 10.239 31.761 1.00 93.44 84 VAL A CA 1
ATOM 678 C C . VAL A 1 84 ? -10.549 10.177 30.370 1.00 93.44 84 VAL A C 1
ATOM 680 O O . VAL A 1 84 ? -9.861 10.000 29.362 1.00 93.44 84 VAL A O 1
ATOM 683 N N . VAL A 1 85 ? -11.877 10.282 30.314 1.00 93.19 85 VAL A N 1
ATOM 684 C CA . VAL A 1 85 ? -12.628 10.274 29.054 1.00 93.19 85 VAL A CA 1
ATOM 685 C C . VAL A 1 85 ? -12.555 11.655 28.412 1.00 93.19 85 VAL A C 1
ATOM 687 O O . VAL A 1 85 ? -12.852 12.645 29.065 1.00 93.19 85 VAL A O 1
ATOM 690 N N . LEU A 1 86 ? -12.214 11.694 27.122 1.00 95.12 86 LEU A N 1
ATOM 691 C CA . LEU A 1 86 ? -12.158 12.938 26.352 1.00 95.12 86 LEU A CA 1
ATOM 692 C C . LEU A 1 86 ? -13.531 13.603 26.224 1.00 95.12 86 LEU A C 1
ATOM 694 O O . LEU A 1 86 ? -14.550 12.930 25.988 1.00 95.12 86 LEU A O 1
ATOM 698 N N . GLU A 1 87 ? -13.515 14.928 26.262 1.00 96.00 87 GLU A N 1
ATOM 699 C CA . GLU A 1 87 ? -14.673 15.776 26.009 1.00 96.00 87 GLU A CA 1
ATOM 700 C C . GLU A 1 87 ? -15.085 15.751 24.521 1.00 96.00 87 GLU A C 1
ATOM 702 O O . GLU A 1 87 ? -14.309 15.345 23.645 1.00 96.00 87 GLU A O 1
ATOM 707 N N . PRO A 1 88 ? -16.337 16.115 24.181 1.00 96.62 88 PRO A N 1
ATOM 708 C CA . PRO A 1 88 ? -16.821 16.048 22.801 1.00 96.62 88 PRO A CA 1
ATOM 709 C C . PRO A 1 88 ? -16.028 16.934 21.827 1.00 96.62 88 PRO A C 1
ATOM 711 O O . PRO A 1 88 ? -15.835 16.537 20.676 1.00 96.62 88 PRO A O 1
ATOM 714 N N . GLU A 1 89 ? -15.545 18.096 22.264 1.00 96.12 89 GLU A N 1
ATOM 715 C CA . GLU A 1 89 ? -14.747 19.002 21.428 1.00 96.12 89 GLU A CA 1
ATOM 716 C C . GLU A 1 89 ? -13.369 18.413 21.112 1.00 96.12 89 GLU A C 1
ATOM 718 O O . GLU A 1 89 ? -12.955 18.358 19.951 1.00 96.12 89 GLU A O 1
ATOM 723 N N . GLU A 1 90 ? -12.705 17.848 22.119 1.00 96.19 90 GLU A N 1
ATOM 724 C CA . GLU A 1 90 ? -11.418 17.170 21.967 1.00 96.19 90 GLU A CA 1
ATOM 725 C C . GLU A 1 90 ? -11.528 15.958 21.037 1.00 96.19 90 GLU A C 1
ATOM 727 O O . GLU A 1 90 ? -10.678 15.745 20.167 1.00 96.19 90 GLU A O 1
ATOM 732 N N . LYS A 1 91 ? -12.613 15.179 21.153 1.00 96.44 91 LYS A N 1
ATOM 733 C CA . LYS A 1 91 ? -12.889 14.056 20.241 1.00 96.44 91 LYS A CA 1
ATOM 734 C C . LYS A 1 91 ? -12.994 14.521 18.791 1.00 96.44 91 LYS A C 1
ATOM 736 O O . LYS A 1 91 ? -12.435 13.865 17.908 1.00 96.44 91 LYS A O 1
ATOM 741 N N . ARG A 1 92 ? -13.672 15.647 18.536 1.00 97.44 92 ARG A N 1
ATOM 742 C CA . ARG A 1 92 ? -13.781 16.238 17.190 1.00 97.44 92 ARG A CA 1
ATOM 743 C C . ARG A 1 92 ? -12.418 16.702 16.678 1.00 97.44 92 ARG A C 1
ATOM 745 O O . ARG A 1 92 ? -12.070 16.389 15.540 1.00 97.44 92 ARG A O 1
ATOM 752 N N . ALA A 1 93 ? -11.619 17.361 17.517 1.00 97.62 93 ALA A N 1
ATOM 753 C CA . ALA A 1 93 ? -10.271 17.799 17.157 1.00 97.62 93 ALA A CA 1
ATOM 754 C C . ALA A 1 93 ? -9.351 16.615 16.804 1.00 97.62 93 ALA A C 1
ATOM 756 O O . ALA A 1 93 ? -8.673 16.624 15.773 1.00 97.62 93 ALA A O 1
ATOM 757 N N . VAL A 1 94 ? -9.368 15.545 17.605 1.00 97.50 94 VAL A N 1
ATOM 758 C CA . VAL A 1 94 ? -8.587 14.326 17.338 1.00 97.50 94 VAL A CA 1
ATOM 759 C C . VAL A 1 94 ? -9.045 13.643 16.050 1.00 97.50 94 VAL A C 1
ATOM 761 O O . VAL A 1 94 ? -8.202 13.228 15.249 1.00 97.50 94 VAL A O 1
ATOM 764 N N . ALA A 1 95 ? -10.356 13.545 15.819 1.00 97.50 95 ALA A N 1
ATOM 765 C CA . ALA A 1 95 ? -10.902 12.972 14.593 1.00 97.50 95 ALA A CA 1
ATOM 766 C C . ALA A 1 95 ? -10.459 13.766 13.353 1.00 97.50 95 ALA A C 1
ATOM 768 O O . ALA A 1 95 ? -9.989 13.174 12.378 1.00 97.50 95 ALA A O 1
ATOM 769 N N . LEU A 1 96 ? -10.511 15.099 13.417 1.00 98.19 96 LEU A N 1
ATOM 770 C CA . LEU A 1 96 ? -10.035 15.974 12.347 1.00 98.19 96 LEU A CA 1
ATOM 771 C C . LEU A 1 96 ? -8.541 15.749 12.062 1.00 98.19 96 LEU A C 1
ATOM 773 O O . LEU A 1 96 ? -8.138 15.568 10.913 1.00 98.19 96 LEU A O 1
ATOM 777 N N . LEU A 1 97 ? -7.709 15.674 13.104 1.00 98.06 97 LEU A N 1
ATOM 778 C CA . LEU A 1 97 ? -6.278 15.395 12.953 1.00 98.06 97 LEU A CA 1
ATOM 779 C C . LEU A 1 97 ? -6.010 14.022 12.318 1.00 98.06 97 LEU A C 1
ATOM 781 O O . LEU A 1 97 ? -5.089 13.884 11.508 1.00 98.06 97 LEU A O 1
ATOM 785 N N . GLN A 1 98 ? -6.799 13.000 12.658 1.00 98.00 98 GLN A N 1
ATOM 786 C CA . GLN A 1 98 ? -6.698 11.676 12.036 1.00 98.00 98 GLN A CA 1
ATOM 787 C C . GLN A 1 98 ? -7.045 11.726 10.544 1.00 98.00 98 GLN A C 1
ATOM 789 O O . GLN A 1 98 ? -6.305 11.165 9.732 1.00 98.00 98 GLN A O 1
ATOM 79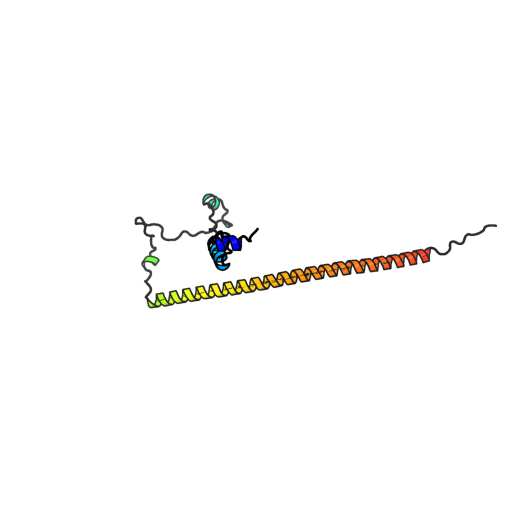4 N N . GLN A 1 99 ? -8.108 12.445 10.175 1.00 98.06 99 GLN A N 1
ATOM 795 C CA . GLN A 1 99 ? -8.511 12.635 8.780 1.00 98.06 99 GLN A CA 1
ATOM 796 C C . GLN A 1 99 ? -7.431 13.370 7.974 1.00 98.06 99 GLN A C 1
ATOM 798 O O . GLN A 1 99 ? -7.030 12.899 6.910 1.00 98.06 99 GLN A O 1
ATOM 803 N N . ILE A 1 100 ? -6.874 14.461 8.511 1.00 98.25 100 ILE A N 1
ATOM 804 C CA . ILE A 1 100 ? -5.780 15.208 7.869 1.00 98.25 100 ILE A CA 1
ATOM 805 C C . ILE A 1 100 ? -4.556 14.305 7.645 1.00 98.25 100 ILE A C 1
ATOM 807 O O . ILE A 1 100 ? -3.950 14.318 6.570 1.00 98.25 100 ILE A O 1
ATOM 811 N N . ARG A 1 101 ? -4.192 13.480 8.637 1.00 98.00 101 ARG A N 1
ATOM 812 C CA . ARG A 1 101 ? -3.074 12.527 8.515 1.00 98.00 101 ARG A CA 1
ATOM 813 C C . ARG A 1 101 ? -3.329 11.472 7.439 1.00 98.00 101 ARG A C 1
ATOM 815 O O . ARG A 1 101 ? -2.402 11.158 6.691 1.00 98.00 101 ARG A O 1
ATOM 822 N N . ALA A 1 102 ? -4.552 10.949 7.345 1.00 97.69 102 ALA A N 1
ATOM 823 C CA . ALA A 1 102 ? -4.934 9.989 6.311 1.00 97.69 102 ALA A CA 1
ATOM 824 C C . ALA A 1 102 ? -4.816 10.607 4.908 1.00 97.69 102 ALA A C 1
ATOM 826 O O . ALA A 1 102 ? -4.101 10.069 4.064 1.00 97.69 102 ALA A O 1
ATOM 827 N N . LEU A 1 103 ? -5.389 11.799 4.702 1.00 98.06 103 LEU A N 1
ATOM 828 C CA . LEU A 1 103 ? -5.292 12.526 3.432 1.00 98.06 103 LEU A CA 1
ATOM 829 C C . LEU A 1 103 ? -3.836 12.792 3.032 1.00 98.06 103 LEU A C 1
ATOM 831 O O . LEU A 1 103 ? -3.445 12.564 1.887 1.00 98.06 103 LEU A O 1
ATOM 835 N N . ARG A 1 104 ? -3.000 13.228 3.981 1.00 97.81 104 ARG A N 1
ATOM 836 C CA . ARG A 1 104 ? -1.575 13.474 3.724 1.00 97.81 104 ARG A CA 1
ATOM 837 C C . ARG A 1 104 ? -0.830 12.195 3.340 1.00 97.81 104 ARG A C 1
ATOM 839 O O . ARG A 1 104 ? 0.011 12.235 2.441 1.00 97.81 104 ARG A O 1
ATOM 846 N N . LYS A 1 105 ? -1.112 11.068 4.002 1.00 97.81 105 LYS A N 1
ATOM 847 C CA . LYS A 1 105 ? -0.507 9.768 3.671 1.00 97.81 105 LYS A CA 1
ATOM 848 C C . LYS A 1 105 ? -0.832 9.372 2.231 1.00 97.81 105 LYS A C 1
ATOM 850 O O . LYS A 1 105 ? 0.091 9.046 1.484 1.00 97.81 105 LYS A O 1
ATOM 855 N N . ASP A 1 106 ? -2.094 9.495 1.833 1.00 96.81 106 ASP A N 1
ATOM 856 C CA . ASP A 1 106 ? -2.549 9.157 0.483 1.00 96.81 106 ASP A CA 1
ATOM 857 C C . ASP A 1 106 ? -1.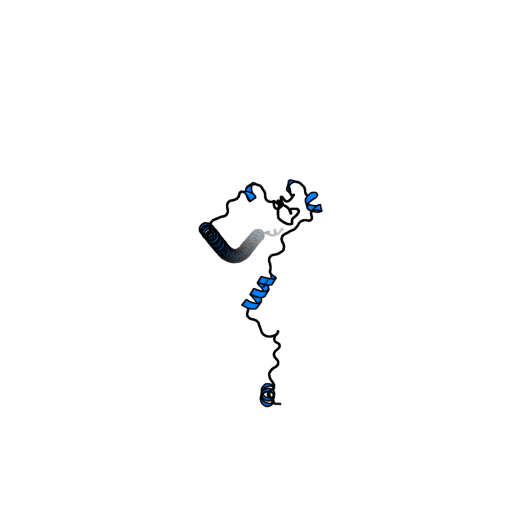927 10.083 -0.571 1.00 96.81 106 ASP A C 1
ATOM 859 O O . ASP A 1 106 ? -1.460 9.627 -1.615 1.00 96.81 106 ASP A O 1
ATOM 863 N N . GLN A 1 107 ? -1.833 11.387 -0.292 1.00 97.88 107 GLN A N 1
ATOM 864 C CA . GLN A 1 107 ? -1.160 12.343 -1.180 1.00 97.88 107 GLN A CA 1
ATOM 865 C C . GLN A 1 107 ? 0.321 12.000 -1.384 1.00 97.88 107 GLN A C 1
ATOM 867 O O . GLN A 1 107 ? 0.825 12.049 -2.511 1.00 97.88 107 GLN A O 1
ATOM 872 N N . VAL A 1 108 ? 1.030 11.644 -0.309 1.00 98.00 108 VAL A N 1
ATOM 873 C CA . VAL A 1 108 ? 2.441 11.244 -0.383 1.00 98.00 108 VAL A CA 1
ATOM 874 C C . VAL A 1 108 ? 2.598 9.935 -1.155 1.00 98.00 108 VAL A C 1
ATOM 876 O O . VAL A 1 108 ? 3.510 9.844 -1.975 1.00 98.00 108 VAL A O 1
ATOM 879 N N . GLN A 1 109 ? 1.721 8.949 -0.943 1.00 96.88 109 GLN A N 1
ATOM 880 C CA . GLN A 1 109 ? 1.727 7.691 -1.698 1.00 96.88 109 GLN A CA 1
ATOM 881 C C . GLN A 1 109 ? 1.507 7.938 -3.194 1.00 96.88 109 GLN A C 1
ATOM 883 O O . GLN A 1 109 ? 2.380 7.597 -3.989 1.00 96.88 109 GLN A O 1
ATOM 888 N N . ARG A 1 110 ? 0.455 8.677 -3.571 1.00 96.06 110 ARG A N 1
ATOM 889 C CA . ARG A 1 110 ? 0.185 9.048 -4.974 1.00 96.06 110 ARG A CA 1
ATOM 890 C C . ARG A 1 110 ? 1.354 9.796 -5.619 1.00 96.06 110 ARG A C 1
ATOM 892 O O . ARG A 1 110 ? 1.665 9.592 -6.790 1.00 96.06 110 ARG A O 1
ATOM 899 N N . ARG A 1 111 ? 2.022 10.687 -4.874 1.00 97.25 111 ARG A N 1
ATOM 900 C CA . ARG A 1 111 ? 3.206 11.411 -5.368 1.00 97.25 111 ARG A CA 1
ATOM 901 C C . ARG A 1 111 ? 4.395 10.471 -5.585 1.00 97.25 111 ARG A C 1
ATOM 903 O O . ARG A 1 111 ? 5.097 10.622 -6.584 1.00 97.25 111 ARG A O 1
ATOM 910 N N . LYS A 1 112 ? 4.632 9.528 -4.667 1.00 97.56 112 LYS A N 1
ATOM 911 C CA . LYS A 1 112 ? 5.693 8.518 -4.796 1.00 97.56 112 LYS A CA 1
ATOM 912 C C . LYS A 1 112 ? 5.447 7.612 -5.998 1.00 97.56 112 LYS A C 1
ATOM 914 O O . LYS A 1 112 ? 6.339 7.513 -6.829 1.00 97.56 112 LYS A O 1
ATOM 919 N N . GLU A 1 113 ? 4.235 7.089 -6.154 1.00 96.06 113 GLU A N 1
ATOM 920 C CA . GLU A 1 113 ? 3.836 6.247 -7.292 1.00 96.06 113 GLU A CA 1
ATOM 921 C C . GLU A 1 113 ? 4.053 6.962 -8.633 1.00 96.06 113 GLU A C 1
ATOM 923 O O . GLU A 1 113 ? 4.678 6.418 -9.541 1.00 96.06 113 GLU A O 1
ATOM 928 N N . LYS A 1 114 ? 3.631 8.231 -8.752 1.00 96.62 114 LYS A N 1
ATOM 929 C CA . LYS A 1 114 ? 3.890 9.039 -9.959 1.00 96.62 114 LYS A CA 1
ATOM 930 C C . LYS A 1 114 ? 5.385 9.227 -10.226 1.00 96.62 114 LYS A C 1
ATOM 932 O O . LYS A 1 114 ? 5.819 9.164 -11.376 1.00 96.62 114 LYS A O 1
ATOM 937 N N . LYS A 1 115 ? 6.181 9.467 -9.179 1.00 97.19 115 LYS A N 1
ATOM 938 C CA . LYS A 1 115 ? 7.637 9.630 -9.303 1.00 97.19 115 LYS A CA 1
ATOM 939 C C . LYS A 1 115 ? 8.317 8.319 -9.699 1.00 97.19 115 LYS A C 1
ATOM 941 O O . LYS A 1 115 ? 9.236 8.352 -10.508 1.00 97.19 115 LYS A O 1
ATOM 946 N N . GLU A 1 116 ? 7.883 7.192 -9.149 1.00 96.50 116 GLU A N 1
ATOM 947 C CA . GLU A 1 116 ? 8.378 5.856 -9.494 1.00 96.50 116 GLU A CA 1
ATOM 948 C C . GLU A 1 116 ? 8.041 5.497 -10.940 1.00 96.50 116 GLU A C 1
ATOM 950 O O . GLU A 1 116 ? 8.949 5.140 -11.683 1.00 96.50 116 GLU A O 1
ATOM 955 N N . ALA A 1 117 ? 6.805 5.735 -11.385 1.00 95.88 117 ALA A N 1
ATOM 956 C CA . ALA A 1 117 ? 6.419 5.557 -12.785 1.00 95.88 117 ALA A CA 1
ATOM 957 C C . ALA A 1 117 ? 7.256 6.436 -13.735 1.00 95.88 117 ALA A C 1
ATOM 959 O O . ALA A 1 117 ? 7.691 5.983 -14.792 1.00 95.88 117 ALA A O 1
ATOM 960 N N . GLY A 1 118 ? 7.529 7.690 -13.355 1.00 96.25 118 GLY A N 1
ATOM 961 C CA . GLY A 1 118 ? 8.418 8.573 -14.115 1.00 96.25 118 GLY A CA 1
ATOM 962 C C . GLY A 1 118 ? 9.864 8.067 -14.169 1.00 96.25 118 GLY A C 1
ATOM 963 O O . GLY A 1 118 ? 10.488 8.108 -15.226 1.00 96.25 118 GLY A O 1
ATOM 964 N N . LYS A 1 119 ? 10.395 7.553 -13.053 1.00 96.62 119 LYS A N 1
ATOM 965 C CA . LYS A 1 119 ? 11.733 6.943 -12.998 1.00 96.62 119 LYS A CA 1
ATOM 966 C C . LYS A 1 119 ? 11.823 5.673 -13.836 1.00 96.62 119 LYS A C 1
ATOM 968 O O . LYS A 1 119 ? 12.831 5.473 -14.493 1.00 96.62 119 LYS A O 1
ATOM 973 N N . GLU A 1 120 ? 10.798 4.828 -13.818 1.00 96.38 120 GLU A N 1
ATOM 974 C CA . GLU A 1 120 ? 10.764 3.600 -14.615 1.00 96.38 120 GLU A CA 1
ATOM 975 C C . GLU A 1 120 ? 10.773 3.910 -16.116 1.00 96.38 120 GLU A C 1
ATOM 977 O O . GLU A 1 120 ? 11.497 3.267 -16.869 1.00 96.38 120 GLU A O 1
ATOM 982 N N . ARG A 1 121 ? 10.029 4.936 -16.553 1.00 95.75 121 ARG A N 1
ATOM 983 C CA . ARG A 1 121 ? 10.080 5.410 -17.947 1.00 95.75 121 ARG A CA 1
ATOM 984 C C . ARG A 1 121 ? 11.482 5.867 -18.336 1.00 95.75 121 ARG A C 1
ATOM 986 O O . ARG A 1 121 ? 11.990 5.413 -19.352 1.00 95.75 121 ARG A O 1
ATOM 993 N N . LYS A 1 122 ? 12.113 6.693 -17.496 1.00 96.06 122 LYS A N 1
ATOM 994 C CA . LYS A 1 122 ? 13.485 7.162 -17.730 1.00 96.06 122 LYS A CA 1
ATOM 995 C C . LYS A 1 122 ? 14.491 6.018 -17.781 1.00 96.06 122 LYS A C 1
ATOM 997 O O . LYS A 1 122 ? 15.276 5.978 -18.709 1.00 96.06 122 LYS A O 1
ATOM 1002 N N . ARG A 1 123 ? 14.404 5.048 -16.865 1.00 96.25 123 ARG A N 1
ATOM 1003 C CA . ARG A 1 123 ? 15.254 3.846 -16.895 1.00 96.25 123 ARG A CA 1
ATOM 1004 C C . ARG A 1 123 ? 15.114 3.083 -18.209 1.00 96.25 123 ARG A C 1
ATOM 1006 O O . ARG A 1 123 ? 16.116 2.750 -18.814 1.00 96.25 123 ARG A O 1
ATOM 1013 N N . LYS A 1 124 ? 13.887 2.889 -18.702 1.00 96.44 124 LYS A N 1
ATOM 1014 C CA . LYS A 1 124 ? 13.650 2.232 -20.001 1.00 96.44 124 LYS A CA 1
ATOM 1015 C C . LYS A 1 124 ? 14.195 3.035 -21.184 1.00 96.44 124 LYS A C 1
ATOM 1017 O O . LYS A 1 124 ? 14.589 2.455 -22.189 1.00 96.44 124 LYS A O 1
ATOM 1022 N N . GLU A 1 125 ? 14.154 4.363 -21.119 1.00 96.44 125 GLU A N 1
ATOM 1023 C CA . GLU A 1 125 ? 14.748 5.231 -22.144 1.00 96.44 125 GLU A CA 1
ATOM 1024 C C . GLU A 1 125 ? 16.280 5.180 -22.101 1.00 96.44 125 GLU A C 1
ATOM 1026 O O . GLU A 1 125 ? 16.912 5.076 -23.152 1.00 96.44 125 GLU A O 1
ATOM 1031 N N . GLU A 1 126 ? 16.860 5.198 -20.901 1.00 96.44 126 GLU A N 1
ATOM 1032 C CA . GLU A 1 126 ? 18.295 5.061 -20.655 1.00 96.44 126 GLU A CA 1
ATOM 1033 C C . GLU A 1 126 ? 18.802 3.704 -21.160 1.00 96.44 126 GLU A C 1
ATOM 1035 O O . GLU A 1 126 ? 19.693 3.692 -22.005 1.00 96.44 126 GLU A O 1
ATOM 1040 N N . GLU A 1 127 ? 18.159 2.594 -20.780 1.00 95.94 127 GLU A N 1
ATOM 1041 C CA . GLU A 1 127 ? 18.460 1.233 -21.258 1.00 95.94 127 GLU A CA 1
ATOM 1042 C C . GLU A 1 127 ? 18.457 1.156 -22.793 1.00 95.94 127 GLU A C 1
ATOM 1044 O O . GLU A 1 127 ? 19.438 0.732 -23.398 1.00 95.94 127 GLU A O 1
ATOM 1049 N N . LYS A 1 128 ? 17.414 1.676 -23.456 1.00 96.19 128 LYS A N 1
ATOM 1050 C CA . LYS A 1 128 ? 17.357 1.720 -24.932 1.00 96.19 128 LYS A CA 1
ATOM 1051 C C . LYS A 1 128 ? 18.467 2.573 -25.541 1.00 96.19 128 LYS A C 1
ATOM 1053 O O . LYS A 1 128 ? 18.924 2.311 -26.654 1.00 96.19 128 LYS A O 1
ATOM 1058 N N . SER A 1 129 ? 18.851 3.655 -24.868 1.00 94.75 129 SER A N 1
ATOM 1059 C CA . SER A 1 129 ? 19.921 4.532 -25.340 1.00 94.75 129 SER A CA 1
ATOM 1060 C C . SER A 1 129 ? 21.294 3.875 -25.189 1.00 94.75 129 SER A C 1
ATOM 1062 O O . SER A 1 129 ? 22.130 4.015 -26.080 1.00 94.75 129 SER A O 1
ATOM 1064 N N . GLU A 1 130 ? 21.509 3.135 -24.101 1.00 95.25 130 GLU A N 1
ATOM 1065 C CA . GLU A 1 130 ? 22.719 2.364 -23.835 1.00 95.25 130 GLU A CA 1
ATOM 1066 C C . GLU A 1 130 ? 22.843 1.195 -24.810 1.00 95.25 130 GLU A C 1
ATOM 1068 O O . GLU A 1 130 ? 23.899 1.041 -25.415 1.00 95.25 130 GLU A O 1
ATOM 1073 N N . GLU A 1 131 ? 21.759 0.459 -25.073 1.00 94.75 131 GLU A N 1
ATOM 1074 C CA . GLU A 1 131 ? 21.714 -0.588 -26.102 1.00 94.75 131 GLU A CA 1
ATOM 1075 C C . GLU A 1 131 ? 22.171 -0.038 -27.461 1.00 94.75 131 GLU A C 1
ATOM 1077 O O . GLU A 1 131 ? 23.135 -0.540 -28.040 1.00 94.75 131 GLU A O 1
ATOM 1082 N N . ARG A 1 132 ? 21.588 1.080 -27.917 1.00 94.50 132 ARG A N 1
ATOM 1083 C CA . ARG A 1 132 ? 21.977 1.731 -29.183 1.00 94.50 132 ARG A CA 1
ATOM 1084 C C . ARG A 1 132 ? 23.433 2.194 -29.203 1.00 94.50 132 ARG A C 1
ATOM 1086 O O . ARG A 1 132 ? 24.082 2.112 -30.242 1.00 94.50 132 ARG A O 1
ATOM 1093 N N . LYS A 1 133 ? 23.952 2.722 -28.089 1.00 95.38 133 LYS A N 1
ATOM 1094 C CA . LYS A 1 133 ? 25.370 3.109 -27.987 1.00 95.38 133 LYS A CA 1
ATOM 1095 C C . LYS A 1 133 ? 26.270 1.882 -28.077 1.00 95.38 133 LYS A C 1
ATOM 1097 O O . LYS A 1 133 ? 27.232 1.899 -28.833 1.00 95.38 133 LYS A O 1
ATOM 1102 N N . THR A 1 134 ? 25.919 0.801 -27.382 1.00 95.44 134 THR A N 1
ATOM 1103 C CA . THR A 1 134 ? 26.700 -0.442 -27.408 1.00 95.44 134 THR A CA 1
ATOM 1104 C C . THR A 1 134 ? 26.704 -1.090 -28.792 1.00 95.44 134 THR A C 1
ATOM 1106 O O . THR A 1 134 ? 27.718 -1.655 -29.194 1.00 95.44 134 THR A O 1
ATOM 1109 N N . GLU A 1 135 ? 25.607 -0.991 -29.550 1.00 94.50 135 GLU A N 1
ATOM 1110 C CA . GLU A 1 135 ? 25.545 -1.435 -30.947 1.00 94.50 135 GLU A CA 1
ATOM 1111 C C . GLU A 1 135 ? 26.485 -0.617 -31.835 1.00 94.50 135 GLU A C 1
ATOM 1113 O O . GLU A 1 135 ? 27.309 -1.206 -32.534 1.00 94.50 135 GLU A O 1
ATOM 1118 N N . LYS A 1 136 ? 26.451 0.717 -31.729 1.00 95.19 136 LYS A N 1
ATOM 1119 C CA . LYS A 1 136 ? 27.368 1.603 -32.466 1.00 95.19 136 LYS A CA 1
ATOM 1120 C C . LYS A 1 136 ? 28.830 1.338 -32.127 1.00 95.19 136 LYS A C 1
ATOM 1122 O O . LYS A 1 136 ? 29.636 1.145 -33.025 1.00 95.19 136 LYS A O 1
ATOM 1127 N N . GLU A 1 137 ? 29.168 1.218 -30.845 1.00 94.06 137 GLU A N 1
ATOM 1128 C CA . GLU A 1 137 ? 30.533 0.886 -30.422 1.00 94.06 137 GLU A CA 1
ATOM 1129 C C . GLU A 1 137 ? 30.991 -0.478 -30.960 1.00 94.06 137 GLU A C 1
ATOM 1131 O O . GLU A 1 137 ? 32.167 -0.669 -31.274 1.00 94.06 137 GLU A O 1
ATOM 1136 N N . ARG A 1 138 ? 30.083 -1.460 -31.072 1.00 95.69 138 ARG A N 1
ATOM 1137 C CA . ARG A 1 138 ? 30.390 -2.760 -31.691 1.00 95.69 138 ARG A CA 1
ATOM 1138 C C . ARG A 1 138 ? 30.630 -2.626 -33.193 1.00 95.69 138 ARG A C 1
ATOM 1140 O O . ARG A 1 138 ? 31.503 -3.323 -33.709 1.00 95.69 138 ARG A O 1
ATOM 1147 N N . GLU A 1 139 ? 29.868 -1.790 -33.891 1.00 94.06 139 GLU A N 1
ATOM 1148 C CA . GLU A 1 139 ? 30.058 -1.509 -35.319 1.00 94.06 139 GLU A CA 1
ATOM 1149 C C . GLU A 1 139 ? 31.376 -0.773 -35.576 1.00 94.06 139 GLU A C 1
ATOM 1151 O O . GLU A 1 139 ? 32.184 -1.254 -36.369 1.00 94.06 139 GLU A O 1
ATOM 1156 N N . GLU A 1 140 ? 31.653 0.294 -34.829 1.00 93.75 140 GLU A N 1
ATOM 1157 C CA . GLU A 1 140 ? 32.899 1.064 -34.908 1.00 93.75 140 GLU A CA 1
ATOM 1158 C C . GLU A 1 140 ? 34.120 0.179 -34.625 1.00 93.75 140 GLU A C 1
ATOM 1160 O O . GLU A 1 140 ? 35.085 0.177 -35.389 1.00 93.75 140 GLU A O 1
ATOM 1165 N N . LYS A 1 141 ? 34.072 -0.668 -33.584 1.00 94.50 141 LYS A N 1
ATOM 1166 C CA . LYS A 1 141 ? 35.153 -1.633 -33.300 1.00 94.50 141 LYS A CA 1
ATOM 1167 C C . LYS A 1 141 ? 35.375 -2.615 -34.453 1.00 94.50 141 LYS A C 1
ATOM 1169 O O . LYS A 1 141 ? 36.523 -2.934 -34.768 1.00 94.50 141 LYS A O 1
ATOM 1174 N N . LYS A 1 142 ? 34.302 -3.104 -35.091 1.00 94.12 142 LYS A N 1
ATOM 1175 C CA . LYS A 1 142 ? 34.403 -3.983 -36.271 1.00 94.12 142 LYS A CA 1
ATOM 1176 C C . LYS A 1 142 ? 35.009 -3.243 -37.463 1.00 94.12 142 LYS A C 1
ATOM 1178 O O . LYS A 1 142 ? 35.821 -3.831 -38.174 1.00 94.12 142 LYS A O 1
ATOM 1183 N N . GLU A 1 143 ? 34.629 -1.989 -37.687 1.00 91.62 143 GLU A N 1
ATOM 1184 C CA . GLU A 1 143 ? 35.155 -1.164 -38.776 1.00 91.62 143 GLU A CA 1
ATOM 1185 C C . GLU A 1 143 ? 36.642 -0.856 -38.585 1.00 91.62 143 GLU A C 1
ATOM 1187 O O . GLU A 1 143 ? 37.439 -1.118 -39.485 1.00 91.62 143 GLU A O 1
ATOM 1192 N N . VAL A 1 144 ? 37.045 -0.417 -37.390 1.00 92.00 144 VAL A N 1
ATOM 1193 C CA . VAL A 1 144 ? 38.456 -0.187 -37.046 1.00 92.00 144 VAL A CA 1
ATOM 1194 C C . VAL A 1 144 ? 39.276 -1.457 -37.268 1.00 92.00 144 VAL A C 1
ATOM 1196 O O . VAL A 1 144 ? 40.318 -1.411 -37.918 1.00 92.00 144 VAL A O 1
ATOM 1199 N N . MET A 1 145 ? 38.791 -2.616 -36.813 1.00 90.44 145 MET A N 1
ATOM 1200 C CA . MET A 1 145 ? 39.491 -3.887 -37.017 1.00 90.44 145 MET A CA 1
ATOM 1201 C C . MET A 1 145 ? 39.577 -4.289 -38.499 1.00 90.44 145 MET A C 1
ATOM 1203 O O . MET A 1 145 ? 40.605 -4.817 -38.924 1.00 90.44 145 MET A O 1
ATOM 1207 N N . ARG A 1 146 ? 38.542 -4.021 -39.312 1.00 88.62 146 ARG A N 1
ATOM 1208 C CA . ARG A 1 146 ? 38.601 -4.221 -40.772 1.00 88.62 146 ARG A CA 1
ATOM 1209 C C . ARG A 1 146 ? 39.639 -3.310 -41.417 1.00 88.62 146 ARG A C 1
ATOM 1211 O O . ARG A 1 146 ? 40.441 -3.802 -42.204 1.00 88.62 146 ARG A O 1
ATOM 1218 N N . ASN A 1 147 ? 39.655 -2.026 -41.064 1.00 86.19 147 ASN A N 1
ATOM 1219 C CA . ASN A 1 147 ? 40.588 -1.046 -41.619 1.00 86.19 147 ASN A CA 1
ATOM 1220 C C . ASN A 1 147 ? 42.038 -1.385 -41.251 1.00 86.19 147 ASN A C 1
ATOM 1222 O O . ASN A 1 147 ? 42.888 -1.436 -42.136 1.00 86.19 147 ASN A O 1
ATOM 1226 N N . VAL A 1 148 ? 42.308 -1.731 -39.987 1.00 86.56 148 VAL A N 1
ATOM 1227 C CA . VAL A 1 148 ? 43.630 -2.205 -39.537 1.00 86.56 148 VAL A CA 1
ATOM 1228 C C . VAL A 1 148 ? 44.006 -3.523 -40.219 1.00 86.56 148 VAL A C 1
ATOM 1230 O O . VAL A 1 148 ? 45.136 -3.685 -40.669 1.00 86.56 148 VAL A O 1
ATOM 1233 N N . GLY A 1 149 ? 43.066 -4.460 -40.370 1.00 83.69 149 GLY A N 1
ATOM 1234 C CA . GLY A 1 149 ? 43.306 -5.721 -41.073 1.00 83.69 149 GLY A CA 1
ATOM 1235 C C . GLY A 1 149 ? 43.569 -5.555 -42.577 1.00 83.69 149 GLY A C 1
ATOM 1236 O O . GLY A 1 149 ? 44.343 -6.320 -43.149 1.00 83.69 149 GLY A O 1
ATOM 1237 N N . MET A 1 150 ? 42.949 -4.571 -43.235 1.00 75.31 150 MET A N 1
ATOM 1238 C CA . MET A 1 150 ? 43.205 -4.235 -44.642 1.00 75.31 150 MET A CA 1
ATOM 1239 C C . MET A 1 150 ? 44.506 -3.448 -44.819 1.00 75.31 150 MET A C 1
ATOM 1241 O O . MET A 1 150 ? 45.235 -3.736 -45.765 1.00 75.31 150 MET A O 1
ATOM 1245 N N . GLY A 1 151 ? 44.814 -2.522 -43.905 1.00 71.25 151 GLY A N 1
ATOM 1246 C CA . GLY A 1 151 ? 46.101 -1.827 -43.823 1.00 71.25 151 GLY A CA 1
ATOM 1247 C C . GLY A 1 151 ? 47.246 -2.817 -43.641 1.00 71.25 151 GLY A C 1
ATOM 1248 O O . GLY A 1 151 ? 48.076 -2.942 -44.526 1.00 71.25 151 GLY A O 1
ATOM 1249 N N . GLY A 1 152 ? 47.181 -3.681 -42.625 1.00 65.38 152 GLY A N 1
ATOM 1250 C CA . GLY A 1 152 ? 48.197 -4.713 -42.392 1.00 65.38 152 GLY A CA 1
ATOM 1251 C C . GLY A 1 152 ? 48.325 -5.756 -43.513 1.00 65.38 152 GLY A C 1
ATOM 1252 O O . GLY A 1 152 ? 49.389 -6.345 -43.682 1.00 65.38 152 GLY A O 1
ATOM 1253 N N . LYS A 1 153 ? 47.275 -5.995 -44.317 1.00 63.75 153 LYS A N 1
ATOM 1254 C CA . LYS A 1 153 ? 47.366 -6.810 -45.547 1.00 63.75 153 LYS A CA 1
ATOM 1255 C C . LYS A 1 153 ? 48.035 -6.064 -46.701 1.00 63.75 153 LYS A C 1
ATOM 1257 O O . LYS A 1 153 ? 48.702 -6.710 -47.506 1.00 63.75 153 LYS A O 1
ATOM 1262 N N . ARG A 1 154 ? 47.828 -4.749 -46.818 1.00 62.50 154 ARG A N 1
ATOM 1263 C CA . ARG A 1 154 ? 48.548 -3.905 -47.783 1.00 62.50 154 ARG A CA 1
ATOM 1264 C C . ARG A 1 154 ? 50.013 -3.794 -47.389 1.00 62.50 154 ARG A C 1
ATOM 1266 O O . ARG A 1 154 ? 50.844 -4.104 -48.226 1.00 62.50 154 ARG A O 1
ATOM 1273 N N . ASP A 1 155 ? 50.296 -3.537 -46.117 1.00 61.97 155 ASP A N 1
ATOM 1274 C CA . ASP A 1 155 ? 51.656 -3.458 -45.580 1.00 61.97 155 ASP A CA 1
ATOM 1275 C C . ASP A 1 155 ? 52.396 -4.796 -45.740 1.00 61.97 155 ASP A C 1
ATOM 1277 O O . ASP A 1 155 ? 53.543 -4.814 -46.171 1.00 61.97 155 ASP A O 1
ATOM 1281 N N . LYS A 1 156 ? 51.727 -5.940 -45.499 1.00 62.69 156 LYS A N 1
ATOM 1282 C CA . LYS A 1 156 ? 52.298 -7.270 -45.789 1.00 62.69 156 LYS A CA 1
ATOM 1283 C C . LYS A 1 156 ? 52.541 -7.520 -47.278 1.00 62.69 156 LYS A C 1
ATOM 1285 O O . LYS A 1 156 ? 53.564 -8.094 -47.633 1.00 62.69 156 LYS A O 1
ATOM 1290 N N . ARG A 1 157 ? 51.620 -7.113 -48.161 1.00 63.00 157 ARG A N 1
ATOM 1291 C CA . ARG A 1 157 ? 51.825 -7.233 -49.616 1.00 63.00 157 ARG A CA 1
ATOM 1292 C C . ARG A 1 157 ? 52.944 -6.325 -50.109 1.00 63.00 157 ARG A C 1
ATOM 1294 O O . ARG A 1 157 ? 53.675 -6.733 -51.000 1.00 63.00 157 ARG A O 1
ATOM 1301 N N . GLU A 1 158 ? 53.079 -5.126 -49.554 1.00 60.78 158 GLU A N 1
ATOM 1302 C CA . GLU A 1 158 ? 54.188 -4.224 -49.861 1.00 60.78 158 GLU A CA 1
ATOM 1303 C C . GLU A 1 158 ? 55.511 -4.787 -49.349 1.00 60.78 158 GLU A C 1
ATOM 1305 O O . GLU A 1 158 ? 56.474 -4.805 -50.110 1.00 60.78 158 GLU A O 1
ATOM 1310 N N . SER A 1 159 ? 55.563 -5.348 -48.136 1.00 59.25 159 SER A N 1
ATOM 1311 C CA . SER A 1 159 ? 56.779 -5.997 -47.635 1.00 59.25 159 SER A CA 1
ATOM 1312 C C . SER A 1 159 ? 57.158 -7.245 -48.442 1.00 59.25 159 SER A C 1
ATOM 1314 O O . SER A 1 159 ? 58.325 -7.414 -48.781 1.00 59.25 159 SER A O 1
ATOM 1316 N N . GLU A 1 160 ? 56.192 -8.085 -48.832 1.00 60.59 160 GLU A N 1
ATOM 1317 C CA . GLU A 1 160 ? 56.431 -9.263 -49.686 1.00 60.59 160 GLU A CA 1
ATOM 1318 C C . GLU A 1 160 ? 56.829 -8.868 -51.124 1.00 60.59 160 GLU A C 1
ATOM 1320 O O . GLU A 1 160 ? 57.677 -9.518 -51.739 1.00 60.59 160 GLU A O 1
ATOM 1325 N N . ALA A 1 161 ? 56.277 -7.774 -51.663 1.00 59.16 161 ALA A N 1
ATOM 1326 C CA . ALA A 1 161 ? 56.679 -7.219 -52.958 1.00 59.16 161 ALA A CA 1
ATOM 1327 C C . ALA A 1 161 ? 58.086 -6.594 -52.918 1.00 59.16 161 ALA A C 1
ATOM 1329 O O . ALA A 1 161 ? 58.807 -6.641 -53.917 1.00 59.16 161 ALA A O 1
ATOM 1330 N N . MET A 1 162 ? 58.495 -6.048 -51.769 1.00 56.84 162 MET A N 1
ATOM 1331 C CA . MET A 1 162 ? 59.830 -5.485 -51.550 1.00 56.84 162 MET A CA 1
ATOM 1332 C C . MET A 1 162 ? 60.887 -6.578 -51.305 1.00 56.84 162 MET A C 1
ATOM 1334 O O . MET A 1 162 ? 62.033 -6.424 -51.724 1.00 56.84 162 MET A O 1
ATOM 1338 N N . GLU A 1 163 ? 60.504 -7.714 -50.711 1.00 57.00 163 GLU A N 1
ATOM 1339 C CA . GLU A 1 163 ? 61.382 -8.868 -50.453 1.00 57.00 163 GLU A CA 1
ATOM 1340 C C . GLU A 1 163 ? 61.515 -9.826 -51.665 1.00 57.00 163 GLU A C 1
ATOM 1342 O O . GLU A 1 163 ? 62.504 -10.549 -51.796 1.00 57.00 163 GLU A O 1
ATOM 1347 N N . GLY A 1 164 ? 60.578 -9.789 -52.624 1.00 51.53 164 GLY A N 1
ATOM 1348 C CA . GLY A 1 164 ? 60.577 -10.629 -53.837 1.00 51.53 164 GLY A CA 1
ATOM 1349 C C . GLY A 1 164 ? 61.501 -10.185 -54.989 1.00 51.53 164 GLY A C 1
ATOM 1350 O O . GLY A 1 164 ? 61.542 -10.831 -56.041 1.00 51.53 164 GLY A O 1
ATOM 1351 N N . GLY A 1 165 ? 62.255 -9.094 -54.839 1.00 53.62 165 GLY A N 1
ATOM 1352 C CA . GLY A 1 165 ? 63.070 -8.508 -55.908 1.00 53.62 165 GLY A CA 1
ATOM 1353 C C . GLY A 1 165 ? 64.553 -8.909 -55.891 1.00 53.62 165 GLY A C 1
ATOM 1354 O O . GLY A 1 165 ? 65.327 -8.355 -55.123 1.00 53.62 165 GLY A O 1
ATOM 1355 N N . ARG A 1 166 ? 64.970 -9.739 -56.867 1.00 49.25 166 ARG A N 1
ATOM 1356 C CA . ARG A 1 166 ? 66.362 -10.043 -57.318 1.00 49.25 166 ARG A CA 1
ATOM 1357 C C . ARG A 1 166 ? 67.146 -11.148 -56.579 1.00 49.25 166 ARG A C 1
ATOM 1359 O O . ARG A 1 166 ? 68.136 -10.886 -55.904 1.00 49.25 166 ARG A O 1
ATOM 1366 N N . ARG A 1 167 ? 66.895 -12.416 -56.937 1.00 50.72 167 ARG A N 1
ATOM 1367 C CA . ARG A 1 167 ? 67.963 -13.443 -56.994 1.00 50.72 167 ARG A CA 1
ATOM 1368 C C . ARG A 1 167 ? 68.462 -13.595 -58.434 1.00 50.72 167 ARG A C 1
ATOM 1370 O O . ARG A 1 167 ? 67.853 -14.259 -59.266 1.00 50.72 167 ARG A O 1
ATOM 1377 N N . LYS A 1 168 ? 69.578 -12.921 -58.734 1.00 47.62 168 LYS A N 1
ATOM 1378 C CA . LYS A 1 168 ? 70.291 -12.957 -60.020 1.00 47.62 168 LYS A CA 1
ATOM 1379 C C . LYS A 1 168 ? 70.905 -14.351 -60.225 1.00 47.62 168 LYS A C 1
ATOM 1381 O O . LYS A 1 168 ? 71.838 -14.728 -59.522 1.00 47.62 168 LYS A O 1
ATOM 1386 N N . LYS A 1 169 ? 70.375 -15.113 -61.186 1.00 52.41 169 LYS A N 1
ATOM 1387 C CA . LYS A 1 169 ? 70.909 -16.406 -61.650 1.00 52.41 169 LYS A CA 1
ATOM 1388 C C . LYS A 1 169 ? 72.322 -16.172 -62.221 1.00 52.41 169 LYS A C 1
ATOM 1390 O O . LYS A 1 169 ? 72.460 -15.479 -63.228 1.00 52.41 169 LYS A O 1
ATOM 1395 N N . ARG A 1 170 ? 73.375 -16.678 -61.564 1.00 49.22 170 ARG A N 1
ATOM 1396 C CA . ARG A 1 170 ? 74.751 -16.651 -62.101 1.00 49.22 170 ARG A CA 1
ATOM 1397 C C . ARG A 1 170 ? 74.879 -17.755 -63.153 1.00 49.22 170 ARG A C 1
ATOM 1399 O O . ARG A 1 170 ? 74.612 -18.914 -62.859 1.00 49.22 170 ARG A O 1
ATOM 1406 N N . LYS A 1 171 ? 75.246 -17.364 -64.374 1.00 47.66 171 LYS A N 1
ATOM 1407 C CA . LYS A 1 171 ? 75.607 -18.244 -65.490 1.00 47.66 171 LYS A CA 1
ATOM 1408 C C . LYS A 1 171 ? 77.102 -18.547 -65.345 1.00 47.66 171 LYS A C 1
ATOM 1410 O O . LYS A 1 171 ? 77.903 -17.621 -65.430 1.00 47.66 171 LYS A O 1
ATOM 1415 N N . THR A 1 172 ? 77.451 -19.789 -65.035 1.00 48.22 172 THR A N 1
ATOM 1416 C CA . THR A 1 172 ? 78.831 -20.292 -65.087 1.00 48.22 172 THR A CA 1
ATOM 1417 C C . THR A 1 172 ? 79.143 -20.697 -66.524 1.00 48.22 172 THR A C 1
ATOM 1419 O O . THR A 1 172 ? 78.341 -21.402 -67.143 1.00 48.22 172 THR A O 1
ATOM 1422 N N . GLY A 1 173 ? 80.251 -20.174 -67.048 1.00 47.84 173 GLY A N 1
ATOM 1423 C CA . GLY A 1 173 ? 80.989 -20.769 -68.161 1.00 47.84 173 GLY A CA 1
ATOM 1424 C C . GLY A 1 173 ? 82.070 -21.696 -67.631 1.00 47.84 173 GLY A C 1
ATOM 1425 O O . GLY A 1 173 ? 82.310 -21.649 -66.401 1.00 47.84 173 GLY A O 1
#